Protein AF-A0AAW1IHX8-F1 (afdb_monomer_lite)

Radius of gyration: 35.29 Å; chains: 1; bounding box: 63×22×108 Å

InterPro domains:
  IPR022251 Protein of unknown function wound-induced [PF12609] (13-81)
  IPR022251 Protein of unknown function wound-induced [PTHR33090] (8-82)

Foldseek 3Di:
DDDPPPPVVVVVVVCVVVVCVVPPVVVVVVVVVVVVVVVVVVVVVVVVVVVVVVVVVVVVVVVVVVVVVVVVVVVCVVVDDD

Organism: Saponaria officinalis (NCBI:txid3572)

Sequence (82 aa):
MSGAKGKSAWIIMSAVEGLKDQGFARWNYTIKHVNQHVKNNIRSYYQTKKLSSSSTSIISKKLNKSEESLRTVMYLSCWGPN

Structure (mmCIF, N/CA/C/O backbone):
data_AF-A0AAW1IHX8-F1
#
_entry.id   AF-A0AAW1IHX8-F1
#
loop_
_atom_site.group_PDB
_atom_site.id
_atom_site.type_symbol
_atom_site.label_atom_id
_atom_site.label_alt_id
_atom_site.label_comp_id
_atom_site.label_asym_id
_atom_site.label_entity_id
_atom_site.label_seq_id
_atom_site.pdbx_PDB_ins_code
_atom_site.Cartn_x
_atom_site.Cartn_y
_atom_site.Cartn_z
_atom_site.occupancy
_atom_site.B_iso_or_equiv
_atom_site.auth_seq_id
_atom_site.auth_comp_id
_atom_site.auth_asym_id
_atom_site.auth_atom_id
_atom_site.pdbx_PDB_model_num
ATOM 1 N N . MET A 1 1 ? 31.249 -10.961 -58.272 1.00 44.72 1 MET A N 1
ATOM 2 C CA . MET A 1 1 ? 30.777 -10.979 -56.868 1.00 44.72 1 MET A CA 1
ATOM 3 C C . MET A 1 1 ? 31.757 -10.191 -56.013 1.00 44.72 1 MET A C 1
ATOM 5 O O . MET A 1 1 ? 32.892 -10.621 -55.903 1.00 44.72 1 MET A O 1
ATOM 9 N N . SER A 1 2 ? 31.370 -9.058 -55.428 1.00 42.81 2 SER A N 1
ATOM 10 C CA . SER A 1 2 ? 32.087 -8.527 -54.259 1.00 42.81 2 SER A CA 1
ATOM 11 C C . SER A 1 2 ? 31.144 -7.632 -53.462 1.00 42.81 2 SER A C 1
ATOM 13 O O . SER A 1 2 ? 30.630 -6.639 -53.971 1.00 42.81 2 SER A O 1
ATOM 15 N N . GLY A 1 3 ? 30.803 -8.099 -52.263 1.00 45.16 3 GLY A N 1
ATOM 16 C CA . GLY A 1 3 ? 29.713 -7.587 -51.443 1.00 45.16 3 GLY A CA 1
ATOM 17 C C . GLY A 1 3 ? 30.076 -6.310 -50.696 1.00 45.16 3 GLY A C 1
ATOM 18 O O . GLY A 1 3 ? 31.106 -6.229 -50.030 1.00 45.16 3 GLY A O 1
ATOM 19 N N . ALA A 1 4 ? 29.165 -5.341 -50.743 1.00 50.81 4 ALA A N 1
ATOM 20 C CA . ALA A 1 4 ? 29.166 -4.161 -49.894 1.00 50.81 4 ALA A CA 1
ATOM 21 C C . ALA A 1 4 ? 28.907 -4.562 -48.426 1.00 50.81 4 ALA A C 1
ATOM 23 O O . ALA A 1 4 ? 27.769 -4.593 -47.968 1.00 50.81 4 ALA A O 1
ATOM 24 N N . LYS A 1 5 ? 29.967 -4.892 -47.679 1.00 54.16 5 LYS A N 1
ATOM 25 C CA . LYS A 1 5 ? 29.910 -5.309 -46.263 1.00 54.16 5 LYS A CA 1
ATOM 26 C C . LYS A 1 5 ? 30.446 -4.236 -45.300 1.00 54.16 5 LYS A C 1
ATOM 28 O O . LYS A 1 5 ? 31.227 -4.549 -44.413 1.00 54.16 5 LYS A O 1
ATOM 33 N N . GLY A 1 6 ? 30.069 -2.968 -45.486 1.00 57.50 6 GLY A N 1
ATOM 34 C CA . GLY A 1 6 ? 30.604 -1.868 -44.657 1.00 57.50 6 GLY A CA 1
ATOM 35 C C . GLY A 1 6 ? 29.597 -0.834 -44.150 1.00 57.50 6 GLY A C 1
ATOM 36 O O . GLY A 1 6 ? 29.814 -0.247 -43.098 1.00 57.50 6 GLY A O 1
ATOM 37 N N . LYS A 1 7 ? 28.475 -0.611 -44.848 1.00 59.91 7 LYS A N 1
ATOM 38 C CA . LYS A 1 7 ? 27.544 0.492 -44.524 1.00 59.91 7 LYS A CA 1
ATOM 39 C C . LYS A 1 7 ? 26.450 0.098 -43.529 1.00 59.91 7 LYS A C 1
ATOM 41 O O . LYS A 1 7 ? 25.958 0.930 -42.777 1.00 59.91 7 LYS A O 1
ATOM 46 N N . SER A 1 8 ? 26.097 -1.182 -43.498 1.00 60.44 8 SER A N 1
ATOM 47 C CA . SER A 1 8 ? 25.029 -1.721 -42.653 1.00 60.44 8 SER A CA 1
ATOM 48 C C . SER A 1 8 ? 25.404 -1.699 -41.172 1.00 60.44 8 SER A C 1
ATOM 50 O O . SER A 1 8 ? 24.561 -1.397 -40.338 1.00 60.44 8 SER A O 1
ATOM 52 N N . ALA A 1 9 ? 26.672 -1.958 -40.839 1.00 68.75 9 ALA A N 1
ATOM 53 C CA . ALA A 1 9 ? 27.133 -1.990 -39.452 1.00 68.75 9 ALA A CA 1
ATOM 54 C C . ALA A 1 9 ? 27.014 -0.621 -38.763 1.00 68.75 9 ALA A C 1
ATOM 56 O O . ALA A 1 9 ? 26.596 -0.549 -37.614 1.00 68.75 9 ALA A O 1
ATOM 57 N N . TRP A 1 10 ? 27.318 0.471 -39.470 1.00 70.00 10 TRP A N 1
ATOM 58 C CA . TRP A 1 10 ? 27.246 1.825 -38.906 1.00 70.00 10 TRP A CA 1
ATOM 59 C C . TRP A 1 10 ? 25.803 2.283 -38.683 1.00 70.00 10 TRP A C 1
ATOM 61 O O . TRP A 1 10 ? 25.505 2.914 -37.673 1.00 70.00 10 TRP A O 1
ATOM 71 N N . ILE A 1 11 ? 24.889 1.898 -39.579 1.00 75.56 11 ILE A N 1
ATOM 72 C CA . ILE A 1 11 ? 23.453 2.164 -39.419 1.00 75.56 11 ILE A CA 1
ATOM 73 C C . ILE A 1 11 ? 22.889 1.360 -38.244 1.00 75.56 11 ILE A C 1
ATOM 75 O O . ILE A 1 11 ? 22.136 1.905 -37.444 1.00 75.56 11 ILE A O 1
ATOM 79 N N . ILE A 1 12 ? 23.283 0.091 -38.098 1.00 75.06 12 ILE A N 1
ATOM 80 C CA . ILE A 1 12 ? 22.850 -0.754 -36.976 1.00 75.06 12 ILE A CA 1
ATOM 81 C C . ILE A 1 12 ? 23.373 -0.202 -35.644 1.00 75.06 12 ILE A C 1
ATOM 83 O O . ILE A 1 12 ? 22.611 -0.147 -34.685 1.00 75.06 12 ILE A O 1
ATOM 87 N N . MET A 1 13 ? 24.627 0.260 -35.589 1.00 76.31 13 MET A N 1
ATOM 88 C CA . MET A 1 13 ? 25.194 0.882 -34.386 1.00 76.31 13 MET A CA 1
ATOM 89 C C . MET A 1 13 ? 24.475 2.183 -34.015 1.00 76.31 13 MET A C 1
ATOM 91 O O . MET A 1 13 ? 24.075 2.344 -32.866 1.00 76.31 13 MET A O 1
ATOM 95 N N . SER A 1 14 ? 24.227 3.067 -34.985 1.00 70.25 14 SER A N 1
ATOM 96 C CA . SER A 1 14 ? 23.506 4.324 -34.744 1.00 70.25 14 SER A CA 1
ATOM 97 C C . SER A 1 14 ? 22.036 4.094 -34.359 1.00 70.25 14 SER A C 1
ATOM 99 O O . SER A 1 14 ? 21.508 4.784 -33.488 1.00 70.25 14 SER A O 1
ATOM 101 N N . ALA A 1 15 ? 21.385 3.080 -34.936 1.00 73.75 15 ALA A N 1
ATOM 102 C CA . ALA A 1 15 ? 20.027 2.689 -34.568 1.00 73.75 15 ALA A CA 1
ATOM 103 C C . ALA A 1 15 ? 19.957 2.065 -33.166 1.00 73.75 15 ALA A C 1
ATOM 105 O O . ALA A 1 15 ? 19.026 2.358 -32.425 1.00 73.75 15 ALA A O 1
ATOM 106 N N . VAL A 1 16 ? 20.931 1.232 -32.781 1.00 72.94 16 VAL A N 1
ATOM 107 C CA . VAL A 1 16 ? 21.036 0.668 -31.424 1.00 72.94 16 VAL A CA 1
ATOM 108 C C . VAL A 1 16 ? 21.257 1.762 -30.387 1.00 72.94 16 VAL A C 1
ATOM 110 O O . VAL A 1 16 ? 20.640 1.717 -29.325 1.00 72.94 16 VAL A O 1
ATOM 113 N N . GLU A 1 17 ? 22.100 2.744 -30.694 1.00 68.75 17 GLU A N 1
ATOM 114 C CA . GLU A 1 17 ? 22.388 3.862 -29.800 1.00 68.75 17 GLU A CA 1
ATOM 115 C C . GLU A 1 17 ? 21.151 4.753 -29.623 1.00 68.75 17 GLU A C 1
ATOM 117 O O . GLU A 1 17 ? 20.663 4.898 -28.503 1.00 68.75 17 GLU A O 1
ATOM 122 N N . GLY A 1 18 ? 20.514 5.173 -30.722 1.00 68.50 18 GLY A N 1
ATOM 123 C CA . GLY A 1 18 ? 19.264 5.938 -30.665 1.00 68.50 18 GLY A CA 1
ATOM 124 C C . GLY A 1 18 ? 18.101 5.182 -30.008 1.00 68.50 18 GLY A C 1
ATOM 125 O O . GLY A 1 18 ? 17.314 5.771 -29.267 1.00 68.50 18 GLY A O 1
ATOM 126 N N . LEU A 1 19 ? 18.002 3.864 -30.207 1.00 66.62 19 LEU A N 1
ATOM 127 C CA . LEU A 1 19 ? 16.979 3.029 -29.567 1.00 66.62 19 LEU A CA 1
ATOM 128 C C . LEU A 1 19 ? 17.201 2.915 -28.051 1.00 66.62 19 LEU A C 1
ATOM 130 O O . LEU A 1 19 ? 16.240 2.877 -27.274 1.00 66.62 19 LEU A O 1
ATOM 134 N N . LYS A 1 20 ? 18.464 2.887 -27.621 1.00 67.12 20 LYS A N 1
ATOM 135 C CA . LYS A 1 20 ? 18.842 2.836 -26.209 1.00 67.12 20 LYS A CA 1
ATOM 136 C C . LYS A 1 20 ? 18.572 4.179 -25.524 1.00 67.12 20 LYS A C 1
ATOM 138 O O . LYS A 1 20 ? 18.044 4.178 -24.413 1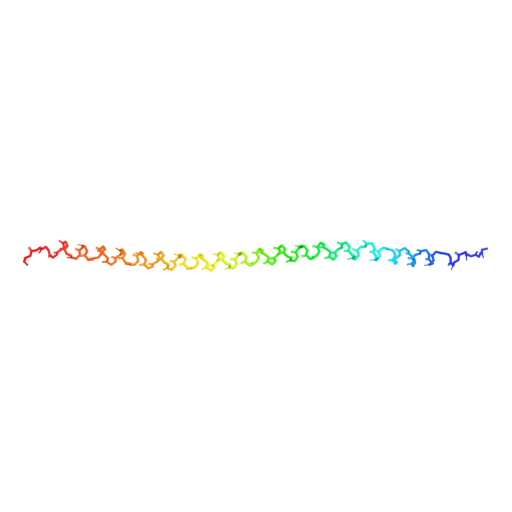.00 67.12 20 LYS A O 1
ATOM 143 N N . ASP A 1 21 ? 18.785 5.298 -26.210 1.00 65.31 21 ASP A N 1
ATOM 144 C CA . ASP A 1 21 ? 18.414 6.631 -25.719 1.00 65.31 21 ASP A CA 1
ATOM 145 C C . ASP A 1 21 ? 16.891 6.850 -25.669 1.00 65.31 21 ASP A C 1
ATOM 147 O O . ASP A 1 21 ? 16.368 7.451 -24.726 1.00 65.31 21 ASP A O 1
ATOM 151 N N . GLN A 1 22 ? 16.142 6.296 -26.628 1.00 64.38 22 GLN A N 1
ATOM 152 C CA . GLN A 1 22 ? 14.688 6.468 -26.716 1.00 64.38 22 GLN A CA 1
ATOM 153 C C . GLN A 1 22 ? 13.908 5.611 -25.701 1.00 64.38 22 GLN A C 1
ATOM 155 O O . GLN A 1 22 ? 12.856 6.026 -25.200 1.00 64.38 22 GLN A O 1
ATOM 160 N N . GLY A 1 23 ? 14.400 4.410 -25.383 1.00 63.22 23 GLY A N 1
ATOM 161 C CA . GLY A 1 23 ? 13.734 3.479 -24.470 1.00 63.22 23 GLY A CA 1
ATOM 162 C C . GLY A 1 23 ? 14.071 3.719 -23.000 1.00 63.22 23 GLY A C 1
ATOM 163 O O . GLY A 1 23 ? 13.182 3.747 -22.149 1.00 63.22 23 GLY A O 1
ATOM 164 N N . PHE A 1 24 ? 15.344 3.934 -22.673 1.00 62.62 24 PHE A N 1
ATOM 165 C CA . PHE A 1 24 ? 15.795 3.875 -21.281 1.00 62.62 24 PHE A CA 1
ATOM 166 C C . PHE A 1 24 ? 15.282 5.052 -20.438 1.00 62.62 24 PHE A C 1
ATOM 168 O O . PHE A 1 24 ? 14.807 4.857 -19.316 1.00 62.62 24 PHE A O 1
ATOM 175 N N . ALA A 1 25 ? 15.279 6.267 -21.000 1.00 65.12 25 ALA A N 1
ATOM 176 C CA . ALA A 1 25 ? 14.758 7.457 -20.325 1.00 65.12 25 ALA A CA 1
ATOM 177 C C . ALA A 1 25 ? 13.242 7.363 -20.061 1.00 65.12 25 ALA A C 1
ATOM 179 O O . ALA A 1 25 ? 12.763 7.736 -18.986 1.00 65.12 25 ALA A O 1
ATOM 180 N N . ARG A 1 26 ? 12.487 6.802 -21.014 1.00 67.81 26 ARG A N 1
ATOM 181 C CA . ARG A 1 26 ? 11.030 6.633 -20.914 1.00 67.81 26 ARG A CA 1
ATOM 182 C C . ARG A 1 26 ? 10.648 5.541 -19.919 1.00 67.81 26 ARG A C 1
ATOM 184 O O . ARG A 1 26 ? 9.708 5.721 -19.147 1.00 67.81 26 ARG A O 1
ATOM 191 N N . TRP A 1 27 ? 11.412 4.451 -19.885 1.00 74.88 27 TRP A N 1
ATOM 192 C CA . TRP A 1 27 ? 11.159 3.330 -18.986 1.00 74.88 27 TRP A CA 1
ATOM 193 C C . TRP A 1 27 ? 11.529 3.657 -17.540 1.00 74.88 27 TRP A C 1
ATOM 195 O O . TRP A 1 27 ? 10.806 3.256 -16.630 1.00 74.88 27 TRP A O 1
ATOM 205 N N . ASN A 1 28 ? 12.573 4.459 -17.315 1.00 76.56 28 ASN A N 1
ATOM 206 C CA . ASN A 1 28 ? 12.961 4.918 -15.982 1.00 76.56 28 ASN A CA 1
ATOM 207 C C . ASN A 1 28 ? 11.827 5.680 -15.273 1.00 76.56 28 ASN A C 1
ATOM 209 O O . ASN A 1 28 ? 11.588 5.486 -14.080 1.00 76.56 28 ASN A O 1
ATOM 213 N N . TYR A 1 29 ? 11.075 6.498 -16.015 1.00 75.69 29 TYR A N 1
ATOM 214 C CA . TYR A 1 29 ? 9.927 7.219 -15.468 1.00 75.69 29 TYR A CA 1
ATOM 215 C C . TYR A 1 29 ? 8.790 6.269 -15.078 1.00 75.69 29 TYR A C 1
ATOM 217 O O . TYR A 1 29 ? 8.306 6.324 -13.949 1.00 75.69 29 TYR A O 1
ATOM 225 N N . THR A 1 30 ? 8.413 5.340 -15.961 1.00 82.06 30 THR A N 1
ATOM 226 C CA . THR A 1 30 ? 7.403 4.313 -15.654 1.00 82.06 30 THR A CA 1
ATOM 227 C C . THR A 1 30 ? 7.819 3.404 -14.502 1.00 82.06 30 THR A C 1
ATOM 229 O O . THR A 1 30 ? 6.993 3.124 -13.642 1.00 82.06 30 THR A O 1
ATOM 232 N N . ILE A 1 31 ? 9.088 2.995 -14.414 1.00 81.38 31 ILE A N 1
ATOM 233 C CA . ILE A 1 31 ? 9.596 2.174 -13.304 1.00 81.38 31 ILE A CA 1
ATOM 234 C C . ILE A 1 31 ? 9.504 2.952 -11.990 1.00 81.38 31 ILE A C 1
ATOM 236 O O . ILE A 1 31 ? 9.057 2.407 -10.982 1.00 81.38 31 ILE A O 1
ATOM 240 N N . LYS A 1 32 ? 9.864 4.2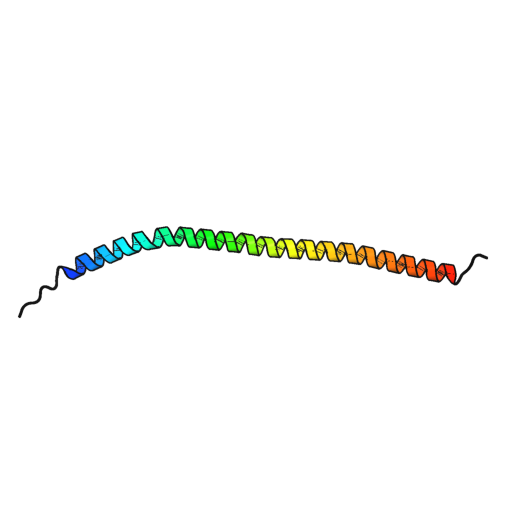40 -11.990 1.00 81.56 32 LYS A N 1
ATOM 241 C CA . LYS A 1 32 ? 9.758 5.096 -10.802 1.00 81.56 32 LYS A CA 1
ATOM 242 C C . LYS A 1 32 ? 8.304 5.283 -10.366 1.00 81.56 32 LYS A C 1
ATOM 244 O O . LYS A 1 32 ? 8.019 5.199 -9.173 1.00 81.56 32 LYS A O 1
ATOM 249 N N . HIS A 1 33 ? 7.391 5.458 -11.320 1.00 79.81 33 HIS A N 1
ATOM 250 C CA . HIS A 1 33 ? 5.950 5.540 -11.068 1.00 79.81 33 HIS A CA 1
ATOM 251 C C . HIS A 1 33 ? 5.380 4.241 -10.508 1.00 79.81 33 HIS A C 1
ATOM 253 O O . HIS A 1 33 ? 4.700 4.268 -9.485 1.00 79.81 33 HIS A O 1
ATOM 259 N N . VAL A 1 34 ? 5.715 3.099 -11.108 1.00 83.19 34 VAL A N 1
ATOM 260 C CA . VAL A 1 34 ? 5.301 1.779 -10.617 1.00 83.19 34 VAL A CA 1
ATOM 261 C C . VAL A 1 34 ? 5.862 1.526 -9.221 1.00 83.19 34 VAL A C 1
ATOM 263 O O . VAL A 1 34 ? 5.119 1.125 -8.331 1.00 83.19 34 VAL A O 1
ATOM 266 N N . ASN A 1 35 ? 7.137 1.833 -8.978 1.00 81.12 35 ASN A N 1
ATOM 267 C CA . ASN A 1 35 ? 7.755 1.687 -7.662 1.00 81.12 35 ASN A CA 1
ATOM 268 C C . ASN A 1 35 ? 7.075 2.572 -6.606 1.00 81.12 35 ASN A C 1
ATOM 270 O O . ASN A 1 35 ? 6.822 2.136 -5.484 1.00 81.12 35 ASN A O 1
ATOM 274 N N . GLN A 1 36 ? 6.725 3.810 -6.959 1.00 79.81 36 GLN A N 1
ATOM 275 C CA . GLN A 1 36 ? 6.017 4.713 -6.056 1.00 79.81 36 GLN A CA 1
ATOM 276 C C . GLN A 1 36 ? 4.585 4.240 -5.783 1.00 79.81 36 GLN A C 1
ATOM 278 O O . GLN A 1 36 ? 4.131 4.286 -4.636 1.00 79.81 36 GLN A O 1
ATOM 283 N N . HIS A 1 37 ? 3.907 3.710 -6.801 1.00 78.31 37 HIS A N 1
ATOM 284 C CA . HIS A 1 37 ? 2.589 3.106 -6.664 1.00 78.31 37 HIS A CA 1
ATOM 285 C C . HIS A 1 37 ? 2.643 1.878 -5.745 1.00 78.31 37 HIS A C 1
ATOM 287 O O . HIS A 1 37 ? 1.879 1.784 -4.786 1.00 78.31 37 HIS A O 1
ATOM 293 N N . VAL A 1 38 ? 3.600 0.975 -5.953 1.00 77.06 38 VAL A N 1
ATOM 294 C CA . VAL A 1 38 ? 3.812 -0.204 -5.101 1.00 77.06 38 VAL A CA 1
ATOM 295 C C . VAL A 1 38 ? 4.142 0.210 -3.664 1.00 77.06 38 VAL A C 1
ATOM 297 O O . VAL A 1 38 ? 3.531 -0.298 -2.726 1.00 77.06 38 VAL A O 1
ATOM 300 N N . LYS A 1 39 ? 5.023 1.195 -3.459 1.00 73.06 39 LYS A N 1
ATOM 301 C CA . LYS A 1 39 ? 5.403 1.679 -2.123 1.00 73.06 39 LYS A CA 1
ATOM 302 C C . LYS A 1 39 ? 4.222 2.275 -1.352 1.00 73.06 39 LYS A C 1
ATOM 304 O O . LYS A 1 39 ? 4.086 1.999 -0.160 1.00 73.06 39 LYS A O 1
ATOM 309 N N . ASN A 1 40 ? 3.353 3.047 -2.007 1.00 71.12 40 ASN A N 1
ATOM 310 C CA . ASN A 1 40 ? 2.153 3.591 -1.367 1.00 71.12 40 ASN A CA 1
ATOM 311 C C . ASN A 1 40 ? 1.116 2.507 -1.050 1.00 71.12 40 ASN A C 1
ATOM 313 O O . ASN A 1 40 ? 0.515 2.551 0.021 1.00 71.12 40 ASN A O 1
ATOM 317 N N . ASN A 1 41 ? 0.943 1.511 -1.921 1.00 70.31 41 ASN A N 1
ATOM 318 C CA . ASN A 1 41 ? 0.005 0.410 -1.687 1.00 70.31 41 ASN A CA 1
ATOM 319 C C . ASN A 1 41 ? 0.480 -0.528 -0.570 1.00 70.31 41 ASN A C 1
ATOM 321 O O . ASN A 1 41 ? -0.299 -0.861 0.320 1.00 70.31 41 ASN A O 1
ATOM 325 N N . ILE A 1 42 ? 1.771 -0.872 -0.540 1.00 72.00 42 ILE A N 1
ATOM 326 C CA . ILE A 1 42 ? 2.368 -1.658 0.547 1.00 72.00 42 ILE A CA 1
ATOM 327 C C . ILE A 1 42 ? 2.250 -0.891 1.868 1.00 72.00 42 ILE A C 1
ATOM 329 O O . ILE A 1 42 ? 1.746 -1.422 2.857 1.00 72.00 42 ILE A O 1
ATOM 333 N N . ARG A 1 43 ? 2.648 0.387 1.895 1.00 69.81 43 ARG A N 1
ATOM 334 C CA . ARG A 1 43 ? 2.545 1.223 3.098 1.00 69.81 43 ARG A CA 1
ATOM 335 C C . ARG A 1 43 ? 1.094 1.415 3.558 1.00 69.81 43 ARG A C 1
ATOM 337 O O . ARG A 1 43 ? 0.856 1.477 4.763 1.00 69.81 43 ARG A O 1
ATOM 344 N N . SER A 1 44 ? 0.136 1.518 2.639 1.00 65.94 44 SER A N 1
ATOM 345 C CA . SER A 1 44 ? -1.292 1.588 2.965 1.00 65.94 44 SER A CA 1
ATOM 346 C C . SER A 1 44 ? -1.777 0.270 3.570 1.00 65.94 44 SER A C 1
ATOM 348 O O . SER A 1 44 ? -2.340 0.277 4.658 1.00 65.94 44 SER A O 1
ATOM 350 N N . TYR A 1 45 ? -1.440 -0.873 2.967 1.00 65.50 45 TYR A N 1
ATOM 351 C CA . TYR A 1 45 ? -1.791 -2.193 3.494 1.00 65.50 45 TYR A CA 1
ATOM 352 C C . TYR A 1 45 ? -1.248 -2.425 4.912 1.00 65.50 45 TYR A C 1
ATOM 354 O O . TYR A 1 45 ? -2.001 -2.813 5.805 1.00 65.50 45 TYR A O 1
ATOM 362 N N . TYR A 1 46 ? 0.029 -2.118 5.165 1.00 67.75 46 TYR A N 1
ATOM 363 C CA . TYR A 1 46 ? 0.611 -2.228 6.509 1.00 67.75 46 TYR A CA 1
ATOM 364 C C . TYR A 1 46 ? -0.060 -1.295 7.524 1.00 67.75 46 TYR A C 1
ATOM 366 O O . TYR A 1 46 ? -0.293 -1.699 8.665 1.00 67.75 46 TYR A O 1
ATOM 374 N N . GLN A 1 47 ? -0.399 -0.065 7.129 1.00 68.8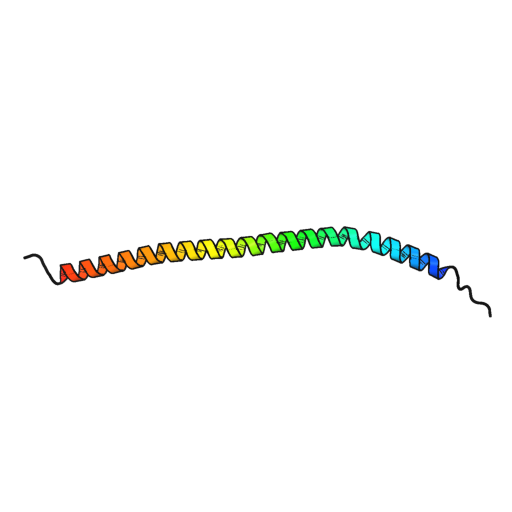8 47 GLN A N 1
ATOM 375 C CA . GLN A 1 47 ? -1.103 0.871 8.007 1.00 68.88 47 GLN A CA 1
ATOM 376 C C . GLN A 1 47 ? -2.531 0.415 8.299 1.00 68.88 47 GLN A C 1
ATOM 378 O O . GLN A 1 47 ? -2.922 0.393 9.461 1.00 68.88 47 GLN A O 1
ATOM 383 N N . THR A 1 48 ? -3.280 -0.034 7.294 1.00 65.75 48 THR A N 1
ATOM 384 C CA . THR A 1 48 ? -4.632 -0.577 7.469 1.00 65.75 48 THR A CA 1
ATOM 385 C C . THR A 1 48 ? -4.614 -1.826 8.342 1.00 65.75 48 THR A C 1
ATOM 387 O O . THR A 1 48 ? -5.460 -1.967 9.218 1.00 65.75 48 THR A O 1
ATOM 390 N N . LYS A 1 49 ? -3.612 -2.702 8.197 1.00 65.31 49 LYS A N 1
ATOM 391 C CA . LYS A 1 49 ? -3.456 -3.894 9.045 1.00 65.31 49 LYS A CA 1
ATOM 392 C C . LYS A 1 49 ? -3.092 -3.530 10.491 1.00 65.31 49 LYS A C 1
ATOM 394 O O . LYS A 1 49 ? -3.598 -4.152 11.423 1.00 65.31 49 LYS A O 1
ATOM 399 N N . LYS A 1 50 ? -2.272 -2.492 10.697 1.00 65.50 50 LYS A N 1
ATOM 400 C CA . LYS A 1 50 ? -1.953 -1.951 12.030 1.00 65.50 50 LYS A CA 1
ATOM 401 C C . LYS A 1 50 ? -3.177 -1.306 12.690 1.00 65.50 50 LYS A C 1
ATOM 403 O O . LYS A 1 50 ? -3.436 -1.564 13.861 1.00 65.50 50 LYS A O 1
ATOM 408 N N . LEU A 1 51 ? -3.939 -0.508 11.943 1.00 64.94 51 LEU A N 1
ATOM 409 C CA . LEU A 1 51 ? -5.177 0.114 12.418 1.00 64.94 51 LEU A CA 1
ATOM 410 C C . LEU A 1 51 ? -6.250 -0.937 12.706 1.00 64.94 51 LEU A C 1
ATOM 412 O O . LEU A 1 51 ? -6.858 -0.888 13.765 1.00 64.94 51 LEU A O 1
ATOM 416 N N . SER A 1 52 ? -6.408 -1.937 11.836 1.00 63.97 52 SER A N 1
ATOM 417 C CA . SER A 1 52 ? -7.302 -3.078 12.049 1.00 63.97 52 SER A CA 1
ATOM 418 C C . SER A 1 52 ? -6.950 -3.832 13.334 1.00 63.97 52 SER A C 1
ATOM 420 O O . SER A 1 52 ? -7.833 -4.049 14.156 1.00 63.97 52 SER A O 1
ATOM 422 N N . SER A 1 53 ? -5.667 -4.127 13.574 1.00 62.47 53 SER A N 1
ATOM 423 C CA . SER A 1 53 ? -5.200 -4.754 14.822 1.00 62.47 53 SER A CA 1
ATOM 424 C C . SER A 1 53 ? -5.455 -3.879 16.063 1.00 62.47 53 SER A C 1
ATOM 426 O O . SER A 1 53 ? -5.849 -4.361 17.124 1.00 62.47 53 SER A O 1
ATOM 428 N N . SER A 1 54 ? -5.292 -2.558 15.934 1.00 69.62 54 SER A N 1
ATOM 429 C CA . SER A 1 54 ? -5.610 -1.619 17.015 1.00 69.62 54 SER A CA 1
ATOM 430 C C . SER A 1 54 ? -7.115 -1.576 17.299 1.00 69.62 54 SER A C 1
ATOM 432 O O . SER A 1 54 ? -7.520 -1.650 18.458 1.00 69.62 54 SER A O 1
ATOM 434 N N . SER A 1 55 ? -7.956 -1.506 16.266 1.00 67.81 55 SER A N 1
ATOM 435 C CA . SER A 1 55 ? -9.414 -1.510 16.390 1.00 67.81 55 SER A CA 1
ATOM 436 C C . SER A 1 55 ? -9.933 -2.818 16.981 1.00 67.81 55 SER A C 1
ATOM 438 O O . SER A 1 55 ? -10.757 -2.770 17.890 1.00 67.81 55 SER A O 1
ATOM 440 N N . THR A 1 56 ? -9.421 -3.979 16.556 1.00 67.69 56 THR A N 1
ATOM 441 C CA . THR A 1 56 ? -9.805 -5.272 17.147 1.00 67.69 56 THR A CA 1
ATOM 442 C C . THR A 1 56 ? -9.398 -5.366 18.613 1.00 67.69 56 THR A C 1
ATOM 444 O O . THR A 1 56 ? -10.173 -5.887 19.407 1.00 67.69 56 THR A O 1
ATOM 447 N N . SER A 1 57 ? -8.251 -4.800 19.007 1.00 68.44 57 SER A N 1
ATOM 448 C CA . SER A 1 57 ? -7.822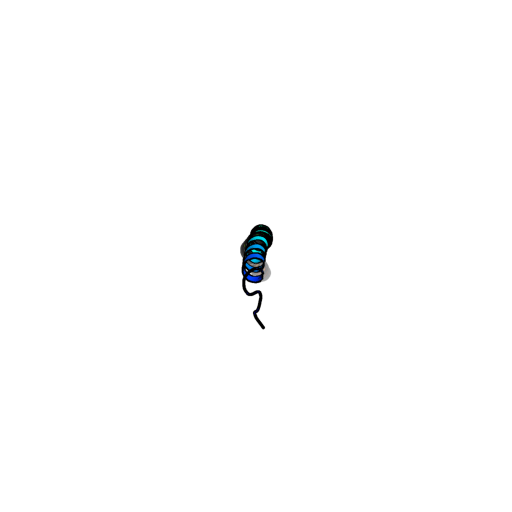 -4.761 20.414 1.00 68.44 57 SER A CA 1
ATOM 449 C C . SER A 1 57 ? -8.690 -3.853 21.300 1.00 68.44 57 SER A C 1
ATOM 451 O O . SER A 1 57 ? -8.900 -4.131 22.479 1.00 68.44 57 SER A O 1
ATOM 453 N N . ILE A 1 58 ? -9.214 -2.756 20.744 1.00 74.88 58 ILE A N 1
ATOM 454 C CA . ILE A 1 58 ? -10.118 -1.844 21.458 1.00 74.88 58 ILE A CA 1
ATOM 455 C C . ILE A 1 58 ? -11.506 -2.480 21.573 1.00 74.88 58 ILE A C 1
ATOM 457 O O . ILE A 1 58 ? -12.116 -2.450 22.643 1.00 74.88 58 ILE A O 1
ATOM 461 N N . ILE A 1 59 ? -11.986 -3.102 20.492 1.00 76.12 59 ILE A N 1
ATOM 462 C CA . ILE A 1 59 ? -13.261 -3.824 20.468 1.00 76.12 59 ILE A CA 1
ATOM 463 C C . ILE A 1 59 ? -13.212 -5.020 21.424 1.00 76.12 59 ILE A C 1
ATOM 465 O O . ILE A 1 59 ? -14.147 -5.197 22.198 1.00 76.12 59 ILE A O 1
ATOM 469 N N . SER A 1 60 ? -12.119 -5.790 21.452 1.00 73.31 60 SER A N 1
ATOM 470 C CA . SER A 1 60 ? -11.980 -6.929 22.365 1.00 73.31 60 SER A CA 1
ATOM 471 C C . SER A 1 60 ? -11.988 -6.490 23.828 1.00 73.31 60 SER A C 1
ATOM 473 O O . SER A 1 60 ? -12.698 -7.085 24.631 1.00 73.31 60 SER A O 1
ATOM 475 N N . LYS A 1 61 ? -11.291 -5.405 24.191 1.00 79.94 61 LYS A N 1
ATOM 476 C CA . LYS A 1 61 ? -11.351 -4.838 25.551 1.00 79.94 61 LYS A CA 1
ATOM 477 C C . LYS A 1 61 ? -12.763 -4.384 25.931 1.00 79.94 61 LYS A C 1
ATOM 479 O O . LYS A 1 61 ? -13.199 -4.626 27.053 1.00 79.94 61 LYS A O 1
ATOM 484 N N . LYS A 1 62 ? -13.489 -3.752 25.000 1.00 80.88 62 LYS A N 1
ATOM 485 C CA . LYS A 1 62 ? -14.885 -3.337 25.215 1.00 80.88 62 LYS A CA 1
ATOM 486 C C . LYS A 1 62 ? -15.813 -4.543 25.402 1.00 80.88 62 LYS A C 1
ATOM 488 O O . LYS A 1 62 ? -16.663 -4.501 26.286 1.00 80.88 62 LYS A O 1
ATOM 493 N N . LEU A 1 63 ? -15.631 -5.601 24.608 1.00 82.00 63 LEU A N 1
ATOM 494 C CA . LEU A 1 63 ? -16.410 -6.838 24.701 1.00 82.00 63 LEU A CA 1
ATOM 495 C C . LEU A 1 63 ? -16.166 -7.566 26.027 1.00 82.00 63 LEU A C 1
ATOM 497 O O . LEU A 1 63 ? -17.133 -7.857 26.726 1.00 82.00 63 LEU A O 1
ATOM 501 N N . ASN A 1 64 ? -14.904 -7.737 26.435 1.00 82.88 64 ASN A N 1
ATOM 502 C CA . ASN A 1 64 ? -14.566 -8.339 27.731 1.00 82.88 64 ASN A CA 1
ATOM 503 C C . ASN A 1 64 ? -15.203 -7.558 28.895 1.00 82.88 64 ASN A C 1
ATOM 505 O O . ASN A 1 64 ? -15.821 -8.147 29.777 1.00 82.88 64 ASN A O 1
ATOM 509 N N . LYS A 1 65 ? -15.151 -6.217 28.860 1.00 88.69 65 LYS A N 1
ATOM 510 C CA . LYS A 1 65 ? -15.811 -5.377 29.872 1.00 88.69 65 LYS A CA 1
ATOM 511 C C . LYS A 1 65 ? -17.335 -5.549 29.883 1.00 88.69 65 LYS A C 1
ATOM 513 O O . LYS A 1 65 ? -17.945 -5.532 30.951 1.00 88.69 65 LYS A O 1
ATOM 518 N N . SER A 1 66 ? -17.966 -5.700 28.715 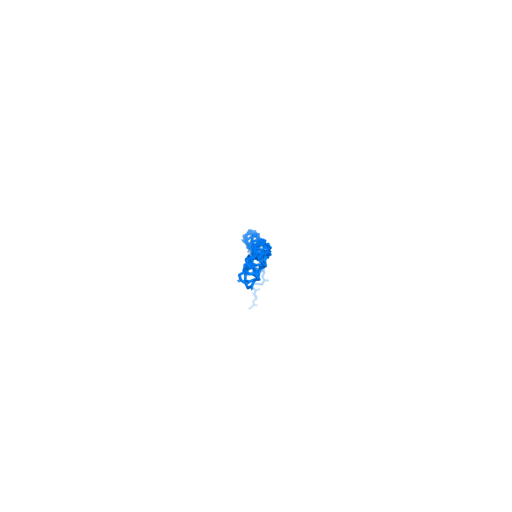1.00 85.31 66 SER A N 1
ATOM 519 C CA . SER A 1 66 ? -19.407 -5.974 28.649 1.00 85.31 66 SER A CA 1
ATOM 520 C C . SER A 1 66 ? -19.769 -7.371 29.157 1.00 85.31 66 SER A C 1
ATOM 522 O O . SER A 1 66 ? -20.798 -7.510 29.812 1.00 85.31 66 SER A O 1
ATOM 524 N N . GLU A 1 67 ? -18.916 -8.376 28.938 1.00 87.19 67 GLU A N 1
ATOM 525 C CA . GLU A 1 67 ? -19.102 -9.724 29.487 1.00 87.19 67 GLU A CA 1
ATOM 526 C C . GLU A 1 67 ? -18.987 -9.738 31.015 1.00 87.19 67 GLU A C 1
ATOM 528 O O . GLU A 1 67 ? -19.833 -10.330 31.682 1.00 87.19 67 GLU A O 1
ATOM 533 N N . GLU A 1 68 ? -17.997 -9.049 31.591 1.00 88.81 68 GLU A N 1
ATOM 534 C CA . GLU A 1 68 ? -17.870 -8.903 33.049 1.00 88.81 68 GLU A CA 1
ATOM 535 C C . GLU A 1 68 ? -19.074 -8.177 33.657 1.00 88.81 68 GLU A C 1
ATOM 537 O O . GLU A 1 68 ? -19.618 -8.614 34.671 1.00 88.81 68 GLU A O 1
ATOM 542 N N . SER A 1 69 ? -19.545 -7.102 33.016 1.00 90.00 69 SER A N 1
ATOM 543 C CA . SER A 1 69 ? -20.751 -6.393 33.454 1.00 90.00 69 SER A CA 1
ATOM 544 C C . SER A 1 69 ? -21.985 -7.296 33.420 1.00 90.00 69 SER A C 1
ATOM 546 O O . SER A 1 69 ? -22.773 -7.279 34.363 1.00 90.00 69 SER A O 1
ATOM 548 N N . LEU A 1 70 ? -22.157 -8.092 32.360 1.00 89.75 70 LEU A N 1
ATOM 549 C CA . LEU A 1 70 ? -23.262 -9.046 32.247 1.00 89.75 70 LEU A CA 1
ATOM 550 C C . LEU A 1 70 ? -23.192 -10.128 33.327 1.00 89.75 70 LEU A C 1
ATOM 552 O O . LEU A 1 70 ? -24.213 -10.446 33.933 1.00 89.75 70 LEU A O 1
ATOM 556 N N . ARG A 1 71 ? -21.995 -10.651 33.622 1.00 89.50 71 ARG A N 1
ATOM 557 C CA . ARG A 1 71 ? -21.785 -11.614 34.715 1.00 89.50 71 ARG A CA 1
ATOM 558 C C . ARG A 1 71 ? -22.146 -11.024 36.071 1.00 89.50 71 ARG A C 1
ATOM 560 O O . ARG A 1 71 ? -22.807 -11.698 36.853 1.00 89.50 71 ARG A O 1
ATOM 567 N N . THR A 1 72 ? -21.768 -9.774 36.333 1.00 89.81 72 THR A N 1
ATOM 568 C CA . THR A 1 72 ? -22.129 -9.073 37.573 1.00 89.81 72 THR A CA 1
ATOM 569 C C . THR A 1 72 ? -23.636 -8.883 37.689 1.00 89.81 72 THR A C 1
ATOM 571 O O . THR A 1 72 ? -24.195 -9.151 38.746 1.00 89.81 72 THR A O 1
ATOM 574 N N . VAL A 1 73 ? -24.315 -8.480 36.610 1.00 90.12 73 VAL A N 1
ATOM 575 C CA . VAL A 1 73 ? -25.783 -8.363 36.609 1.00 90.12 73 VAL A CA 1
ATOM 576 C C . VAL A 1 73 ? -26.429 -9.718 36.884 1.00 90.12 73 VAL A C 1
ATOM 578 O O . VAL A 1 73 ? -27.336 -9.795 37.707 1.00 90.12 73 VAL A O 1
ATOM 581 N N . MET A 1 74 ? -25.940 -10.790 36.257 1.00 88.12 74 MET A N 1
ATOM 582 C CA . MET A 1 74 ? -26.445 -12.144 36.488 1.00 88.12 74 MET A CA 1
ATOM 583 C C . MET A 1 74 ? -26.223 -12.581 37.942 1.00 88.12 74 MET A C 1
ATOM 585 O O . MET A 1 74 ? -27.144 -13.076 38.582 1.00 88.12 74 MET A O 1
ATOM 589 N N . TYR A 1 75 ? -25.035 -12.321 38.492 1.00 86.19 75 TYR A N 1
ATOM 590 C CA . TYR A 1 75 ? -24.692 -12.615 39.882 1.00 86.19 75 TYR A CA 1
ATOM 591 C C . TYR A 1 75 ? -25.574 -11.841 40.872 1.00 86.19 75 TYR A C 1
ATOM 593 O O . TYR A 1 75 ? -26.182 -12.448 41.745 1.00 86.19 75 TYR A O 1
ATOM 601 N N . LEU A 1 76 ? -25.727 -10.525 40.703 1.00 86.44 76 LEU A N 1
ATOM 602 C CA . LEU A 1 76 ? -26.587 -9.692 41.553 1.00 86.44 76 LEU A CA 1
ATOM 603 C C . LEU A 1 76 ? -28.069 -10.066 41.431 1.00 86.44 76 LEU A C 1
ATOM 605 O O . LEU A 1 76 ? -28.796 -10.012 42.417 1.00 86.44 76 LEU A O 1
AT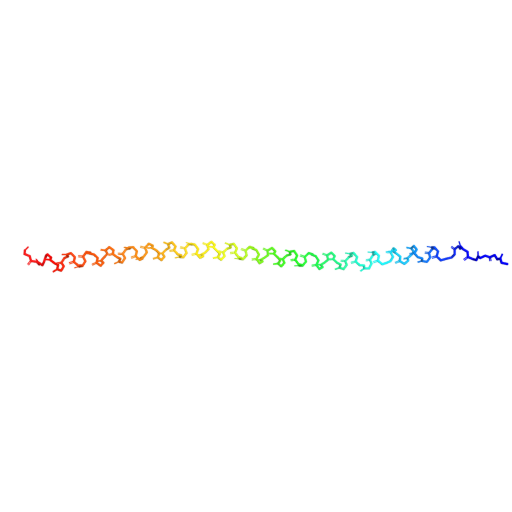OM 609 N N . SER A 1 77 ? -28.512 -10.481 40.242 1.00 82.38 77 SER A N 1
ATOM 610 C CA . SER A 1 77 ? -29.886 -10.957 40.032 1.00 82.38 77 SER A CA 1
ATOM 611 C C . SER A 1 77 ? -30.153 -12.274 40.765 1.00 82.38 77 SER A C 1
ATOM 613 O O . SER A 1 77 ? -31.264 -12.497 41.236 1.00 82.38 77 SER A O 1
ATOM 615 N N . CYS A 1 78 ? -29.145 -13.145 40.882 1.00 77.50 78 CYS A N 1
ATOM 616 C CA . CYS A 1 78 ? -29.240 -14.404 41.626 1.00 77.50 78 CYS A CA 1
ATOM 617 C C . CYS A 1 78 ? -29.101 -14.227 43.146 1.00 77.50 78 CYS A C 1
ATOM 619 O O . CYS A 1 78 ? -29.596 -15.060 43.899 1.00 77.50 78 CYS A O 1
ATOM 621 N N . TRP A 1 79 ? -28.439 -13.162 43.596 1.00 71.94 79 TRP A N 1
ATOM 622 C CA . TRP A 1 79 ? -28.209 -12.845 45.008 1.00 71.94 79 TRP A CA 1
ATOM 623 C C . TRP A 1 79 ? -29.048 -11.638 45.434 1.00 71.94 79 TRP A C 1
ATOM 625 O O . TRP A 1 79 ? -28.518 -10.704 46.029 1.00 71.94 79 TRP A O 1
ATOM 635 N N . GLY A 1 80 ? -30.334 -11.640 45.063 1.00 64.12 80 GLY A N 1
ATOM 636 C CA . GLY A 1 80 ? -31.266 -10.533 45.285 1.00 64.12 80 GLY A CA 1
ATOM 637 C C . GLY A 1 80 ? -31.161 -9.895 46.682 1.00 64.12 80 GLY A C 1
ATOM 638 O O . GLY A 1 80 ? -30.765 -10.567 47.635 1.00 64.12 80 GLY A O 1
ATOM 639 N N . PRO A 1 81 ? -31.494 -8.598 46.802 1.00 58.28 81 PRO A N 1
ATOM 640 C CA . PRO A 1 81 ? -31.210 -7.812 47.997 1.00 58.28 81 PRO A CA 1
ATOM 641 C C . PRO A 1 81 ? -31.826 -8.452 49.248 1.00 58.28 81 PRO A C 1
ATOM 643 O O . PRO A 1 81 ? -33.048 -8.549 49.356 1.00 58.28 81 PRO A O 1
ATOM 646 N N . ASN A 1 82 ? -30.943 -8.854 50.164 1.00 48.22 82 ASN A N 1
ATOM 647 C CA . ASN A 1 82 ? -31.194 -9.095 51.583 1.00 48.22 82 ASN A CA 1
ATOM 648 C C . ASN A 1 82 ? -30.283 -8.160 52.375 1.00 48.22 82 ASN A C 1
ATOM 650 O O . ASN A 1 82 ? -29.059 -8.191 52.107 1.00 48.22 82 ASN A O 1
#

pLDDT: mean 72.04, std 10.95, range [42.81, 90.12]

Secondary structure (DSSP, 8-state):
-----SHHHHHHHHHHHHHHHHHHHHHHHHHHHHHHHHHHHHHHHHHHHHHHHHHHHHHHHHHHHHHHHHHHHHHHHHT---